Protein AF-A0A4Y3TKI7-F1 (afdb_monomer_lite)

Radius of gyration: 14.57 Å; chains: 1; bounding box: 47×30×24 Å

Secondary structure (DSSP, 8-state):
---S--HHHHHHHHHHTTTHHHHHHHHHTT-HHHHHHHHHHGGGS-HHHHHHHHHHHHHHTTT-HHHHHHHS-SS--TTTSHHHHS--TTS-HHHHHHHHHHHHT---GGGHHHHHHHHHHTTPPP---

Foldseek 3Di:
DPPDDFLLVVLVCCVVVVVLVVLLVCLLVQPLVSLVSLQRNLVNHDPVSLQSSLVSLLNNLLPRVPSLLSNADPDCDPRRHLLSRLACVPHDPVSLVSSLVSLVPDPDPVSVSRSCSSNVNSVHHPPDD

Organism: NCBI:txid104099

pLDDT: mean 80.35, std 12.92, range [37.12, 93.5]

Structure (mmCIF, N/CA/C/O backbone):
data_AF-A0A4Y3TKI7-F1
#
_entry.id   AF-A0A4Y3TKI7-F1
#
loop_
_atom_site.group_PDB
_atom_site.id
_atom_site.type_symbol
_atom_site.label_atom_id
_atom_site.label_alt_id
_atom_site.label_comp_id
_atom_site.label_asym_id
_atom_site.label_entity_id
_atom_site.label_seq_id
_atom_site.pdbx_PDB_ins_code
_atom_site.Cartn_x
_atom_site.Cartn_y
_atom_site.Cartn_z
_atom_site.occupancy
_atom_site.B_iso_or_equiv
_atom_site.auth_seq_id
_atom_site.auth_comp_id
_atom_site.auth_asym_id
_atom_site.auth_atom_id
_atom_site.pdbx_PDB_model_num
ATOM 1 N N . MET A 1 1 ? 20.759 13.533 5.730 1.00 38.00 1 MET A N 1
ATOM 2 C CA . MET A 1 1 ? 21.420 14.293 4.652 1.00 38.00 1 MET A CA 1
ATOM 3 C C . MET A 1 1 ? 21.089 13.586 3.337 1.00 38.00 1 MET A C 1
ATOM 5 O O . MET A 1 1 ? 21.876 12.789 2.852 1.00 38.00 1 MET A O 1
ATOM 9 N N . LEU A 1 2 ? 19.848 13.754 2.855 1.00 43.91 2 LEU A N 1
ATOM 10 C CA . LEU A 1 2 ? 19.459 13.440 1.475 1.00 43.91 2 LEU A CA 1
ATOM 11 C C . LEU A 1 2 ? 19.790 14.709 0.682 1.00 43.91 2 LEU A C 1
ATOM 13 O O . LEU A 1 2 ? 18.965 15.611 0.572 1.00 43.91 2 LEU A O 1
ATOM 17 N N . GLU A 1 3 ? 21.051 14.862 0.292 1.00 43.78 3 GLU A N 1
ATOM 18 C CA . GLU A 1 3 ? 21.495 16.030 -0.464 1.00 43.78 3 GLU A CA 1
ATOM 19 C C . GLU A 1 3 ? 21.313 15.788 -1.966 1.00 43.78 3 GLU A C 1
ATOM 21 O O . GLU A 1 3 ? 21.914 14.888 -2.539 1.00 43.78 3 GLU A O 1
ATOM 26 N N . ASN A 1 4 ? 20.487 16.644 -2.569 1.00 45.72 4 ASN A N 1
ATOM 27 C CA . ASN A 1 4 ? 20.583 17.202 -3.926 1.00 45.72 4 ASN A CA 1
ATOM 28 C C . ASN A 1 4 ? 20.511 16.321 -5.181 1.00 45.72 4 ASN A C 1
ATOM 30 O O . ASN A 1 4 ? 20.407 16.872 -6.274 1.00 45.72 4 ASN A O 1
ATOM 34 N N . ASP A 1 5 ? 20.488 15.005 -5.077 1.00 52.53 5 ASP A N 1
ATOM 35 C CA . ASP A 1 5 ? 20.323 14.139 -6.240 1.00 52.53 5 ASP A CA 1
ATOM 36 C C . ASP A 1 5 ? 18.844 13.748 -6.361 1.00 52.53 5 ASP A C 1
ATOM 38 O O . ASP A 1 5 ? 18.336 12.958 -5.565 1.00 52.53 5 ASP A O 1
ATOM 42 N N . GLY A 1 6 ? 18.136 14.371 -7.311 1.00 61.62 6 GLY A N 1
ATOM 43 C CA . GLY A 1 6 ? 16.687 14.242 -7.513 1.00 61.62 6 GLY A CA 1
ATOM 44 C C . GLY A 1 6 ? 16.154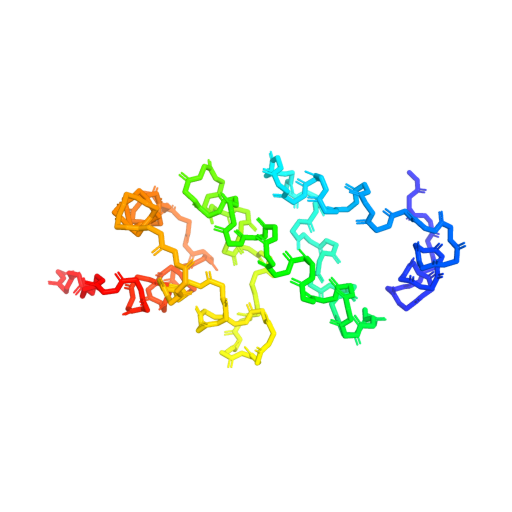 12.798 -7.528 1.00 61.62 6 GLY A C 1
ATOM 45 O O . GLY A 1 6 ? 16.920 11.829 -7.549 1.00 61.62 6 GLY A O 1
ATOM 46 N N . PRO A 1 7 ? 14.826 12.618 -7.528 1.00 65.94 7 PRO A N 1
ATOM 47 C CA . PRO A 1 7 ? 14.196 11.318 -7.295 1.00 65.94 7 PRO A CA 1
ATOM 48 C C . PRO A 1 7 ? 14.695 10.191 -8.207 1.00 65.94 7 PRO A C 1
ATOM 50 O O . PRO A 1 7 ? 14.931 9.080 -7.731 1.00 65.94 7 PRO A O 1
ATOM 53 N N . GLU A 1 8 ? 14.998 10.492 -9.471 1.00 65.56 8 GLU A N 1
ATOM 54 C CA . GLU A 1 8 ? 15.611 9.550 -10.416 1.00 65.56 8 GLU A CA 1
ATOM 55 C C . GLU A 1 8 ? 16.980 9.033 -9.947 1.00 65.56 8 GLU A C 1
ATOM 57 O O . GLU A 1 8 ? 17.264 7.832 -9.975 1.00 65.56 8 GLU A O 1
ATOM 62 N N . GLN A 1 9 ? 17.846 9.922 -9.469 1.00 72.19 9 GLN A N 1
ATOM 63 C CA . GLN A 1 9 ? 19.192 9.553 -9.048 1.00 72.19 9 GLN A CA 1
ATOM 64 C C . GLN A 1 9 ? 19.177 8.809 -7.706 1.00 72.19 9 GLN A C 1
ATOM 66 O O . GLN A 1 9 ? 19.950 7.862 -7.505 1.00 72.19 9 GLN A O 1
ATOM 71 N N . THR A 1 10 ? 18.238 9.158 -6.823 1.00 74.00 10 THR A N 1
ATOM 72 C CA . THR A 1 10 ? 17.977 8.402 -5.593 1.00 74.00 10 THR A CA 1
ATOM 73 C C . THR A 1 10 ? 17.466 6.993 -5.916 1.00 74.00 10 THR A C 1
ATOM 75 O O . THR A 1 10 ? 18.023 6.018 -5.406 1.00 74.00 10 THR A O 1
ATOM 78 N N . ALA A 1 11 ? 16.498 6.846 -6.827 1.00 72.75 11 ALA A N 1
ATOM 79 C CA . ALA A 1 11 ? 16.005 5.542 -7.279 1.00 72.75 11 ALA A CA 1
ATOM 80 C C . ALA A 1 11 ? 17.121 4.700 -7.916 1.00 72.75 11 ALA A C 1
ATOM 82 O O . ALA A 1 11 ? 17.323 3.542 -7.546 1.00 72.75 11 ALA A O 1
ATOM 83 N N . ARG A 1 12 ? 17.934 5.296 -8.799 1.00 73.00 12 ARG A N 1
ATOM 84 C CA . ARG A 1 12 ? 19.106 4.635 -9.399 1.00 73.00 12 ARG A CA 1
ATOM 85 C C . ARG A 1 12 ? 20.113 4.180 -8.349 1.00 73.00 12 ARG A C 1
ATOM 87 O O . ARG A 1 12 ? 20.656 3.081 -8.467 1.00 73.00 12 ARG A O 1
ATOM 94 N N . THR A 1 13 ? 20.362 4.990 -7.324 1.00 78.00 13 THR A N 1
ATOM 95 C CA . THR A 1 13 ? 21.278 4.644 -6.228 1.00 78.00 13 THR A CA 1
ATOM 96 C C . THR A 1 13 ? 20.725 3.503 -5.382 1.00 78.00 13 THR A C 1
ATOM 98 O O . THR A 1 13 ? 21.474 2.584 -5.046 1.00 78.00 13 THR A O 1
ATOM 101 N N . LEU A 1 14 ? 19.422 3.508 -5.088 1.00 78.38 14 LEU A N 1
ATOM 102 C CA . LEU A 1 14 ? 18.741 2.429 -4.369 1.00 78.38 14 LEU A CA 1
ATOM 103 C C . LEU A 1 14 ? 18.785 1.112 -5.148 1.00 78.38 14 LEU A C 1
ATOM 105 O O . LEU A 1 14 ? 19.085 0.071 -4.558 1.00 78.38 14 LEU A O 1
ATOM 109 N N . THR A 1 15 ? 18.570 1.168 -6.464 1.00 75.62 15 THR A N 1
ATOM 110 C CA . THR A 1 15 ? 18.680 0.011 -7.361 1.00 75.62 15 THR A CA 1
ATOM 111 C C . THR A 1 15 ? 20.106 -0.521 -7.387 1.00 75.62 15 THR A C 1
ATOM 113 O O . THR A 1 15 ? 20.322 -1.695 -7.097 1.00 75.62 15 THR A O 1
ATOM 116 N N . LYS A 1 16 ? 21.099 0.340 -7.649 1.00 78.31 16 LYS A N 1
ATOM 117 C CA . LYS A 1 16 ? 22.518 -0.056 -7.691 1.00 78.31 16 LYS A CA 1
ATOM 118 C C . LYS A 1 16 ? 23.034 -0.580 -6.351 1.00 78.31 16 LYS A C 1
ATOM 120 O O . LYS A 1 16 ? 23.859 -1.483 -6.328 1.00 78.31 16 LYS A O 1
ATOM 125 N N . SER A 1 17 ? 22.554 -0.022 -5.244 1.00 79.44 17 SER A N 1
ATOM 126 C CA . SER A 1 17 ? 22.979 -0.409 -3.893 1.00 79.44 17 SER A CA 1
ATOM 127 C C . SER A 1 17 ? 22.147 -1.550 -3.300 1.00 79.44 17 SER A C 1
ATOM 129 O O . SER A 1 17 ? 22.386 -1.922 -2.156 1.00 79.44 17 SER A O 1
ATOM 131 N N . HIS A 1 18 ? 21.154 -2.080 -4.027 1.00 73.50 18 HIS A N 1
ATOM 132 C CA . HIS A 1 18 ? 20.211 -3.096 -3.539 1.00 73.50 18 HIS A CA 1
ATOM 133 C C . HIS A 1 18 ? 19.469 -2.706 -2.238 1.00 73.50 18 HIS A C 1
ATOM 135 O O . HIS A 1 18 ? 19.018 -3.567 -1.480 1.00 73.50 18 HIS A O 1
ATOM 141 N N . LYS A 1 19 ? 19.286 -1.401 -1.994 1.00 81.75 19 LYS A N 1
ATOM 142 C CA . LYS A 1 19 ? 18.694 -0.838 -0.761 1.00 81.75 19 LYS A CA 1
ATOM 143 C C . LYS A 1 19 ? 17.174 -0.664 -0.809 1.00 81.75 19 LYS A C 1
ATOM 145 O O . LYS A 1 19 ? 16.561 -0.155 0.123 1.00 81.75 19 LYS A O 1
ATOM 150 N N . TRP A 1 20 ? 16.520 -1.148 -1.864 1.00 79.69 20 TRP A N 1
ATOM 151 C CA . TRP A 1 20 ? 15.053 -1.198 -1.928 1.00 79.69 20 TRP A CA 1
ATOM 152 C C . TRP A 1 20 ? 14.423 -2.038 -0.812 1.00 79.69 20 TRP A C 1
ATOM 154 O O . TRP A 1 20 ? 13.245 -1.872 -0.495 1.00 79.69 20 TRP A O 1
ATOM 164 N N . SER A 1 21 ? 15.189 -2.947 -0.205 1.00 79.75 21 SER A N 1
ATOM 165 C CA . SER A 1 21 ? 14.759 -3.692 0.979 1.00 79.75 21 SER A CA 1
ATOM 166 C C . SER A 1 21 ? 14.539 -2.782 2.190 1.00 79.75 21 SER A C 1
ATOM 168 O O . SER A 1 21 ? 13.537 -2.963 2.878 1.00 79.75 21 SER A O 1
ATOM 170 N N . ASP A 1 22 ? 15.389 -1.773 2.397 1.00 80.19 22 ASP A N 1
ATOM 171 C CA . ASP A 1 22 ? 15.243 -0.797 3.484 1.00 80.19 22 ASP A CA 1
ATOM 172 C C . ASP A 1 22 ? 14.008 0.083 3.273 1.00 80.19 22 ASP A C 1
ATOM 174 O O . ASP A 1 22 ? 13.197 0.247 4.181 1.00 80.19 22 ASP A O 1
ATOM 178 N N . VAL A 1 23 ? 13.795 0.560 2.040 1.00 79.94 23 VAL A N 1
ATOM 179 C CA . VAL A 1 23 ? 12.594 1.332 1.671 1.00 79.94 23 VAL A CA 1
ATOM 180 C C . VAL A 1 23 ? 11.334 0.507 1.920 1.00 79.94 23 VAL A C 1
ATOM 182 O O . VAL A 1 23 ? 10.388 0.964 2.555 1.00 79.94 23 VAL A O 1
ATOM 185 N N . ARG A 1 24 ? 11.330 -0.755 1.484 1.00 80.62 24 ARG A N 1
ATOM 186 C CA . ARG A 1 24 ? 10.213 -1.678 1.713 1.00 80.62 24 ARG A CA 1
ATOM 187 C C . ARG A 1 24 ? 9.947 -1.901 3.198 1.00 80.62 24 ARG A C 1
ATOM 189 O O . ARG A 1 24 ? 8.787 -2.027 3.585 1.00 80.62 24 ARG A O 1
ATOM 196 N N . GLN A 1 25 ? 10.997 -1.995 4.009 1.00 80.81 25 GLN A N 1
ATOM 197 C CA . GLN A 1 25 ? 10.862 -2.162 5.448 1.00 80.81 25 GLN A CA 1
ATOM 198 C C . GLN A 1 25 ? 10.292 -0.901 6.090 1.00 80.81 25 GLN A C 1
ATOM 200 O O . GLN A 1 25 ? 9.338 -1.020 6.848 1.00 80.81 25 GLN A O 1
ATOM 205 N N . ALA A 1 26 ? 10.778 0.281 5.712 1.00 81.88 26 ALA A N 1
ATOM 206 C CA . ALA A 1 26 ? 10.254 1.555 6.193 1.00 81.88 26 ALA A CA 1
ATOM 207 C C . ALA A 1 26 ? 8.754 1.716 5.875 1.00 81.88 26 ALA A C 1
ATOM 209 O O . ALA A 1 26 ? 7.975 2.109 6.741 1.00 81.88 26 ALA A O 1
ATOM 210 N N . VAL A 1 27 ? 8.327 1.306 4.675 1.00 80.25 27 VAL A N 1
ATOM 211 C CA . VAL A 1 27 ? 6.906 1.244 4.280 1.00 80.25 27 VAL A CA 1
ATOM 212 C C . VAL A 1 27 ? 6.133 0.229 5.119 1.00 80.25 27 VAL A C 1
ATOM 214 O O . VAL A 1 27 ? 5.036 0.516 5.589 1.00 80.25 27 VAL A O 1
ATOM 217 N N . ALA A 1 28 ? 6.693 -0.965 5.328 1.00 77.88 28 ALA A N 1
ATOM 218 C CA . ALA A 1 28 ? 6.050 -2.010 6.121 1.00 77.88 28 ALA A CA 1
ATOM 219 C C . ALA A 1 28 ? 5.859 -1.605 7.592 1.00 77.88 28 ALA A 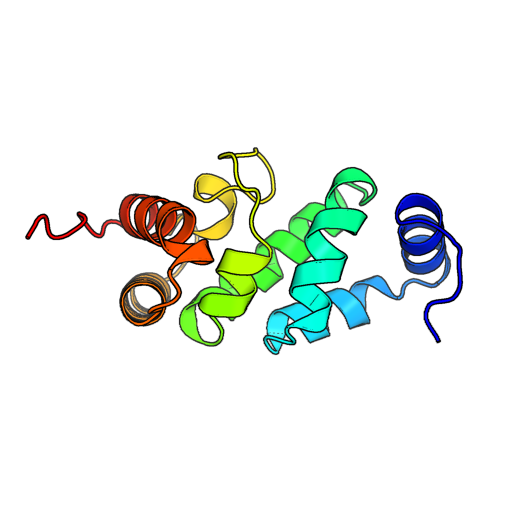C 1
ATOM 221 O O . ALA A 1 28 ? 4.898 -2.045 8.219 1.00 77.88 28 ALA A O 1
ATOM 222 N N . THR A 1 29 ? 6.757 -0.773 8.123 1.00 80.00 29 THR A N 1
ATOM 223 C CA . THR A 1 29 ? 6.704 -0.238 9.489 1.00 80.00 29 THR A CA 1
ATOM 224 C C . THR A 1 29 ? 5.960 1.095 9.598 1.00 80.00 29 THR A C 1
ATOM 226 O O . THR A 1 29 ? 5.941 1.669 10.681 1.00 80.00 29 THR A O 1
ATOM 229 N N . GLY A 1 30 ? 5.403 1.615 8.497 1.00 73.06 30 GLY A N 1
ATOM 230 C CA . GLY A 1 30 ? 4.662 2.878 8.492 1.00 73.06 30 GLY A CA 1
ATOM 231 C C . GLY A 1 30 ? 5.513 4.102 8.817 1.00 73.06 30 GLY A C 1
ATOM 232 O O . GLY A 1 30 ? 5.083 4.953 9.585 1.00 73.06 30 GLY A O 1
ATOM 233 N N . GLN A 1 31 ? 6.736 4.203 8.287 1.00 79.44 31 GLN A N 1
ATOM 234 C CA . GLN A 1 31 ? 7.495 5.445 8.433 1.00 79.44 31 GLN A CA 1
ATOM 235 C C . GLN A 1 31 ? 6.915 6.532 7.513 1.00 79.44 31 GLN A C 1
ATOM 237 O O . GLN A 1 31 ? 6.843 6.314 6.301 1.00 79.44 31 GLN A O 1
ATOM 242 N N . PRO A 1 32 ? 6.560 7.719 8.036 1.00 71.62 32 PRO A N 1
ATOM 243 C CA . PRO A 1 32 ? 5.964 8.790 7.232 1.00 71.62 32 PRO A CA 1
ATOM 244 C C . PRO A 1 32 ? 6.925 9.313 6.155 1.00 71.62 32 PRO A C 1
ATOM 246 O O . PRO A 1 32 ? 6.511 9.646 5.046 1.00 71.62 32 PRO A O 1
ATOM 249 N N . GLU A 1 33 ? 8.228 9.303 6.437 1.00 71.44 33 GLU A N 1
ATOM 250 C CA . GLU A 1 33 ? 9.279 9.665 5.481 1.00 71.44 33 GLU A CA 1
ATOM 251 C C . GLU A 1 33 ? 9.269 8.738 4.254 1.00 71.44 33 GLU A C 1
ATOM 253 O O . GLU A 1 33 ? 9.471 9.185 3.125 1.00 71.44 33 GLU A O 1
ATOM 258 N N . ALA A 1 34 ? 8.944 7.455 4.451 1.00 71.50 34 ALA A N 1
ATOM 259 C CA . ALA A 1 34 ? 8.854 6.484 3.368 1.00 71.50 34 ALA A CA 1
ATOM 260 C C . ALA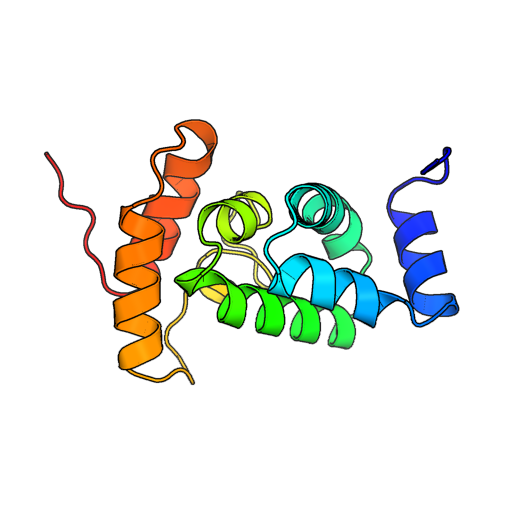 A 1 34 ? 7.672 6.762 2.432 1.00 71.50 34 ALA A C 1
ATOM 262 O O . ALA A 1 34 ? 7.772 6.481 1.240 1.00 71.50 34 ALA A O 1
ATOM 263 N N . ALA A 1 35 ? 6.575 7.331 2.944 1.00 69.25 35 ALA A N 1
ATOM 264 C CA . ALA A 1 35 ? 5.425 7.697 2.125 1.00 69.25 35 ALA A CA 1
ATOM 265 C C . ALA A 1 35 ? 5.756 8.842 1.160 1.00 69.25 35 ALA A C 1
ATOM 267 O O . ALA A 1 35 ? 5.455 8.745 -0.026 1.00 69.25 35 ALA A O 1
ATOM 268 N N . LEU A 1 36 ? 6.456 9.873 1.647 1.00 71.81 36 LEU A N 1
ATOM 269 C CA . LEU A 1 36 ? 6.921 10.991 0.822 1.00 71.81 36 LEU A CA 1
ATOM 270 C C . LEU A 1 36 ? 7.904 10.519 -0.253 1.00 71.81 36 LEU A C 1
ATOM 272 O O . LEU A 1 36 ? 7.744 10.850 -1.427 1.00 71.81 36 LEU A O 1
ATOM 276 N N . MET A 1 37 ? 8.875 9.691 0.143 1.00 72.31 37 MET A N 1
ATOM 277 C CA . MET A 1 37 ? 9.860 9.125 -0.778 1.00 72.31 37 MET A CA 1
ATOM 278 C C . MET A 1 37 ? 9.217 8.231 -1.838 1.00 72.31 37 MET A C 1
ATOM 280 O O . MET A 1 37 ? 9.641 8.251 -2.988 1.00 72.31 37 MET A O 1
ATOM 284 N N . LEU A 1 38 ? 8.199 7.446 -1.480 1.00 74.88 38 LEU A N 1
ATOM 285 C CA . LEU A 1 38 ? 7.527 6.554 -2.418 1.00 74.88 38 LEU A CA 1
ATOM 286 C C . LEU A 1 38 ? 6.926 7.318 -3.597 1.00 74.88 38 LEU A C 1
ATOM 288 O O . LEU A 1 38 ? 7.216 6.954 -4.729 1.00 74.88 38 LEU A O 1
ATOM 292 N N . THR A 1 39 ? 6.170 8.389 -3.355 1.00 69.38 39 THR A N 1
ATOM 293 C CA . THR A 1 39 ? 5.543 9.192 -4.426 1.00 69.38 39 THR A CA 1
ATOM 294 C C . THR A 1 39 ? 6.537 9.634 -5.498 1.00 69.38 39 THR A C 1
ATOM 296 O O . THR A 1 39 ? 6.230 9.621 -6.685 1.00 69.38 39 THR A O 1
ATOM 299 N N . GLU A 1 40 ? 7.746 9.979 -5.068 1.00 73.12 40 GLU A N 1
ATOM 300 C CA . GLU A 1 40 ? 8.818 10.472 -5.923 1.00 73.12 40 GLU A CA 1
ATOM 301 C C . GLU A 1 40 ? 9.611 9.331 -6.595 1.00 73.12 40 GLU A C 1
ATOM 303 O O . GLU A 1 40 ? 10.054 9.455 -7.732 1.00 73.12 40 GLU A O 1
ATOM 308 N N . LEU A 1 41 ? 9.776 8.191 -5.916 1.00 73.56 41 LEU A N 1
ATOM 309 C CA . LEU A 1 41 ? 10.583 7.055 -6.384 1.00 73.56 41 LEU A CA 1
ATOM 310 C C . LEU A 1 41 ? 9.800 6.028 -7.214 1.00 73.56 41 LEU A C 1
ATOM 312 O O . LEU A 1 41 ? 10.395 5.266 -7.974 1.00 73.56 41 LEU A O 1
ATOM 316 N N . MET A 1 42 ? 8.479 5.971 -7.054 1.00 74.19 42 MET A N 1
ATOM 317 C CA . MET A 1 42 ? 7.574 5.064 -7.764 1.00 74.19 42 MET A CA 1
ATOM 318 C C . MET A 1 42 ? 7.689 5.094 -9.295 1.00 74.19 42 MET A C 1
ATOM 320 O O . MET A 1 42 ? 7.737 4.002 -9.868 1.00 74.19 42 MET A O 1
ATOM 324 N N . PRO A 1 43 ? 7.730 6.261 -9.974 1.00 73.75 43 PRO A N 1
ATOM 325 C CA . PRO A 1 43 ? 7.855 6.295 -11.434 1.00 73.75 43 PRO A CA 1
ATOM 326 C C . PRO A 1 43 ? 9.190 5.727 -11.941 1.00 73.75 43 PRO A C 1
ATOM 328 O O . PRO A 1 43 ? 9.256 5.232 -13.062 1.00 73.75 43 PRO A O 1
ATOM 331 N N . GLU A 1 44 ? 10.221 5.735 -11.097 1.00 77.31 44 GLU A N 1
ATOM 332 C CA . GLU A 1 44 ? 11.590 5.329 -11.434 1.00 77.31 44 GLU A CA 1
ATOM 333 C C . GLU A 1 44 ? 11.919 3.893 -10.992 1.00 77.31 44 GLU A C 1
ATOM 335 O O . GLU A 1 44 ? 12.989 3.355 -11.294 1.00 77.31 44 GLU A O 1
ATOM 340 N N . ALA A 1 45 ? 11.010 3.249 -10.255 1.00 77.50 45 ALA A N 1
ATOM 341 C CA . ALA A 1 45 ? 11.170 1.876 -9.805 1.00 77.50 45 ALA A CA 1
ATOM 342 C C . ALA A 1 45 ? 10.942 0.892 -10.962 1.00 77.50 45 ALA A C 1
ATOM 344 O O . ALA A 1 45 ? 9.943 0.956 -11.680 1.00 77.50 45 ALA A O 1
ATOM 345 N N . ASP A 1 46 ? 11.831 -0.094 -11.099 1.00 80.75 46 ASP A N 1
ATOM 346 C CA . ASP A 1 46 ? 11.608 -1.190 -12.037 1.00 80.75 46 ASP A CA 1
ATOM 347 C C . ASP A 1 46 ? 10.337 -1.993 -11.660 1.00 80.75 46 ASP A C 1
ATOM 349 O O . ASP A 1 46 ? 9.921 -2.008 -10.492 1.00 80.75 46 ASP A O 1
ATOM 353 N N . PRO A 1 47 ? 9.713 -2.712 -12.611 1.00 82.44 47 PRO A N 1
ATOM 354 C CA . PRO A 1 47 ? 8.455 -3.413 -12.362 1.00 82.44 47 PRO A CA 1
ATOM 355 C C . PRO A 1 47 ? 8.495 -4.413 -11.195 1.00 82.44 47 PRO A C 1
ATOM 357 O O . PRO A 1 47 ? 7.499 -4.566 -10.484 1.00 82.44 47 PRO A O 1
ATOM 360 N N . ALA A 1 48 ? 9.621 -5.098 -10.962 1.00 83.06 48 ALA A N 1
ATOM 361 C CA . ALA A 1 48 ? 9.733 -6.080 -9.882 1.00 83.06 48 ALA A CA 1
ATOM 362 C C . ALA A 1 48 ? 9.798 -5.394 -8.507 1.00 83.06 48 ALA A C 1
ATOM 364 O O . ALA A 1 48 ? 9.154 -5.837 -7.544 1.00 83.06 48 ALA A O 1
ATOM 365 N N . THR A 1 49 ? 10.517 -4.275 -8.432 1.00 83.62 49 THR A N 1
ATOM 366 C CA . THR A 1 49 ? 10.564 -3.405 -7.257 1.00 83.62 49 THR A CA 1
ATOM 367 C C . THR A 1 49 ? 9.194 -2.796 -6.972 1.00 83.62 49 THR A C 1
ATOM 369 O O . THR A 1 49 ? 8.704 -2.903 -5.844 1.00 83.62 49 THR A O 1
ATOM 372 N N . ALA A 1 50 ? 8.512 -2.261 -7.987 1.00 85.19 50 ALA A N 1
ATOM 373 C CA . ALA A 1 50 ? 7.183 -1.676 -7.832 1.00 85.19 50 ALA A CA 1
ATOM 374 C C . ALA A 1 50 ? 6.158 -2.691 -7.291 1.00 85.19 50 ALA A C 1
ATOM 376 O O . ALA A 1 50 ? 5.416 -2.408 -6.348 1.00 85.19 50 ALA A O 1
ATOM 377 N N . LEU A 1 51 ? 6.168 -3.925 -7.809 1.00 86.56 51 LEU A N 1
ATOM 378 C CA . LEU A 1 51 ? 5.318 -5.013 -7.310 1.00 86.56 51 LEU A CA 1
ATOM 379 C C . LEU A 1 51 ? 5.636 -5.401 -5.857 1.00 86.56 51 LEU A C 1
ATOM 381 O O . LEU A 1 51 ? 4.722 -5.706 -5.077 1.00 86.56 51 LEU A O 1
ATOM 385 N N . SER A 1 52 ? 6.917 -5.385 -5.484 1.00 86.38 52 SER A N 1
ATOM 386 C CA . SER A 1 52 ? 7.367 -5.667 -4.118 1.00 86.38 52 SER A CA 1
ATOM 387 C C . SER A 1 52 ? 6.928 -4.580 -3.136 1.00 86.38 52 SER A C 1
ATOM 389 O O . SER A 1 52 ? 6.433 -4.906 -2.052 1.00 86.38 52 SER A O 1
ATOM 391 N N . LEU A 1 53 ? 7.042 -3.307 -3.526 1.00 86.44 53 LEU A N 1
ATOM 392 C CA . LEU A 1 53 ? 6.587 -2.155 -2.743 1.00 86.44 53 LEU A CA 1
ATOM 393 C C . LEU A 1 53 ? 5.069 -2.159 -2.588 1.00 86.44 53 LEU A C 1
ATOM 395 O O . LEU A 1 53 ? 4.577 -2.100 -1.463 1.00 86.44 53 LEU A O 1
ATOM 399 N N . ARG A 1 54 ? 4.324 -2.377 -3.679 1.00 89.06 54 ARG A N 1
ATOM 400 C CA . ARG A 1 54 ? 2.866 -2.548 -3.630 1.00 89.06 54 ARG A CA 1
ATOM 401 C C . ARG A 1 54 ? 2.481 -3.630 -2.627 1.00 89.06 54 ARG A C 1
ATOM 403 O O . ARG A 1 54 ? 1.603 -3.435 -1.796 1.00 89.06 54 ARG A O 1
ATOM 410 N N . SER A 1 55 ? 3.151 -4.779 -2.667 1.00 89.12 55 SER A N 1
ATOM 411 C CA . SER A 1 55 ? 2.872 -5.877 -1.736 1.00 89.12 55 SER A CA 1
ATOM 412 C C . SER A 1 55 ? 3.169 -5.510 -0.278 1.00 89.12 55 SER A C 1
ATOM 414 O O . SER A 1 55 ? 2.467 -5.980 0.617 1.00 89.12 55 SER A O 1
ATOM 416 N N . ALA A 1 56 ? 4.181 -4.677 -0.023 1.00 88.81 56 ALA A N 1
ATOM 417 C CA . ALA A 1 56 ? 4.471 -4.153 1.309 1.00 88.81 56 ALA A CA 1
ATOM 418 C C . ALA A 1 56 ? 3.393 -3.169 1.782 1.00 88.81 56 ALA A C 1
ATOM 420 O O . ALA A 1 56 ? 2.868 -3.360 2.876 1.00 88.81 56 ALA A O 1
ATOM 421 N N . MET A 1 57 ? 2.977 -2.221 0.936 1.00 90.12 57 MET A N 1
ATOM 422 C CA . MET A 1 57 ? 1.880 -1.288 1.230 1.00 90.12 57 MET A CA 1
ATOM 423 C C . MET A 1 57 ? 0.587 -2.030 1.574 1.00 90.12 57 MET A C 1
ATOM 425 O O . MET A 1 57 ? -0.044 -1.758 2.590 1.00 90.12 57 MET A O 1
ATOM 429 N N . ARG A 1 58 ? 0.230 -3.052 0.784 1.00 92.19 58 ARG A N 1
ATOM 430 C CA . ARG A 1 58 ? -0.945 -3.893 1.055 1.00 92.19 58 ARG A CA 1
ATOM 431 C C . ARG A 1 58 ? -0.878 -4.555 2.434 1.00 92.19 58 ARG A C 1
ATOM 433 O O . ARG A 1 58 ? -1.893 -4.662 3.113 1.00 92.19 58 ARG A O 1
ATOM 440 N N . ARG A 1 59 ? 0.300 -5.019 2.860 1.00 91.31 59 ARG A N 1
ATOM 441 C CA . ARG A 1 59 ? 0.483 -5.630 4.187 1.00 91.31 59 ARG A CA 1
ATOM 442 C C . ARG A 1 59 ? 0.457 -4.605 5.319 1.00 91.31 59 ARG A C 1
ATOM 444 O O . ARG A 1 59 ? -0.036 -4.950 6.385 1.00 91.31 59 ARG A O 1
ATOM 451 N N . ALA A 1 60 ? 0.953 -3.394 5.078 1.00 91.00 60 ALA A N 1
ATOM 452 C CA . ALA A 1 60 ? 0.975 -2.306 6.051 1.00 91.00 60 ALA A CA 1
ATOM 453 C C . ALA A 1 60 ? -0.397 -1.640 6.240 1.00 91.00 60 ALA A C 1
ATOM 455 O O . ALA A 1 60 ? -0.663 -1.107 7.306 1.00 91.00 60 ALA A O 1
ATOM 456 N N . LEU A 1 61 ? -1.295 -1.713 5.251 1.00 92.50 61 LEU A N 1
ATOM 457 C CA . LEU A 1 61 ? -2.597 -1.031 5.275 1.00 92.50 61 LEU A CA 1
ATOM 458 C C . LEU A 1 61 ? -3.419 -1.233 6.571 1.00 92.50 61 LEU A C 1
ATOM 460 O O . LEU A 1 61 ? -3.980 -0.258 7.061 1.00 92.50 61 LEU A O 1
ATOM 464 N N . PRO A 1 62 ? -3.514 -2.439 7.170 1.00 92.81 62 PRO A N 1
ATOM 465 C CA . PRO A 1 62 ? -4.269 -2.629 8.410 1.00 92.81 62 PRO A CA 1
ATOM 466 C C . PRO A 1 62 ? -3.602 -2.053 9.667 1.00 92.81 62 PRO A C 1
ATOM 468 O O . PRO A 1 62 ? -4.281 -1.922 10.681 1.00 92.81 62 PRO A O 1
ATOM 471 N N . THR A 1 63 ? -2.293 -1.792 9.641 1.00 92.25 63 THR A N 1
ATOM 472 C CA . THR A 1 63 ? -1.513 -1.340 10.810 1.00 92.25 63 THR A CA 1
ATOM 473 C C . THR A 1 63 ? -1.085 0.122 10.705 1.00 92.25 63 THR A C 1
ATOM 475 O O . THR A 1 63 ? -1.009 0.797 11.724 1.00 92.25 63 THR A O 1
ATOM 478 N N . HIS A 1 64 ? -0.851 0.606 9.486 1.00 91.56 64 HIS A N 1
ATOM 479 C CA . HIS A 1 64 ? -0.364 1.946 9.146 1.00 91.56 64 HIS A CA 1
ATOM 480 C C . HIS A 1 64 ? -1.192 2.528 7.985 1.00 91.56 64 HIS A C 1
ATOM 482 O O . HIS A 1 64 ? -0.691 2.691 6.868 1.00 91.56 64 HIS A O 1
ATOM 488 N N . PRO A 1 65 ? -2.508 2.739 8.181 1.00 91.62 65 PRO A N 1
ATOM 489 C CA . PRO A 1 65 ? -3.401 3.132 7.096 1.00 91.62 65 PRO A CA 1
ATOM 490 C C . PRO A 1 65 ? -3.092 4.539 6.570 1.00 91.62 65 PRO A C 1
ATOM 492 O O . PRO A 1 65 ? -3.142 4.744 5.362 1.00 91.62 65 PRO A O 1
ATOM 495 N N . ALA A 1 66 ? -2.736 5.489 7.439 1.00 89.94 66 ALA A N 1
ATOM 496 C CA . ALA A 1 66 ? -2.457 6.871 7.057 1.00 89.94 66 ALA A CA 1
ATOM 497 C C . ALA A 1 66 ? -1.247 6.971 6.119 1.00 89.94 66 ALA A C 1
ATOM 499 O O . ALA A 1 66 ? -1.330 7.576 5.053 1.00 89.94 66 ALA A O 1
ATOM 500 N N . GLU A 1 67 ? -0.150 6.297 6.455 1.00 88.62 67 GLU A N 1
ATOM 501 C CA . GLU A 1 67 ? 1.086 6.321 5.676 1.00 88.62 67 GLU A CA 1
ATOM 502 C C . GLU A 1 67 ? 0.916 5.615 4.333 1.00 88.62 67 GLU A C 1
ATOM 504 O O . GLU A 1 67 ? 1.415 6.085 3.310 1.00 88.62 67 GLU A O 1
ATOM 509 N N . VAL A 1 68 ? 0.162 4.510 4.307 1.00 90.50 68 VAL A N 1
ATOM 510 C CA . VAL A 1 68 ? -0.163 3.823 3.053 1.00 90.50 68 VAL A CA 1
ATOM 511 C C . VAL A 1 68 ? -1.033 4.703 2.162 1.00 90.50 68 VAL A C 1
ATOM 513 O O . VAL A 1 68 ? -0.748 4.805 0.972 1.00 90.50 68 VAL A O 1
ATOM 516 N N . LEU A 1 69 ? -2.055 5.361 2.714 1.00 89.81 69 LEU A N 1
ATOM 517 C CA . LEU A 1 69 ? -2.887 6.298 1.960 1.00 89.81 69 LEU A CA 1
ATOM 518 C C . LEU A 1 69 ? -2.067 7.498 1.471 1.00 89.81 69 LEU A C 1
ATOM 520 O O . LEU A 1 69 ? -2.220 7.895 0.323 1.00 89.81 69 LEU A O 1
ATOM 524 N N . ALA A 1 70 ? -1.171 8.057 2.283 1.00 87.38 70 ALA A N 1
ATOM 525 C CA . ALA A 1 70 ? -0.310 9.168 1.877 1.00 87.38 70 ALA A CA 1
ATOM 526 C C . ALA A 1 70 ? 0.618 8.792 0.709 1.00 87.38 70 ALA A C 1
ATOM 528 O O . ALA A 1 70 ? 0.806 9.595 -0.203 1.00 87.38 70 ALA A O 1
ATOM 529 N N . ALA A 1 71 ? 1.132 7.560 0.717 1.00 85.31 71 ALA A N 1
ATOM 530 C CA . ALA A 1 71 ? 2.018 7.011 -0.305 1.00 85.31 71 ALA A CA 1
ATOM 531 C C . ALA A 1 71 ? 1.305 6.547 -1.589 1.00 85.31 71 ALA A C 1
ATOM 533 O O . ALA A 1 71 ? 1.964 6.194 -2.564 1.00 85.31 71 ALA A O 1
ATOM 534 N N . MET A 1 72 ? -0.028 6.462 -1.584 1.00 87.69 72 MET A N 1
ATOM 535 C CA . MET A 1 72 ? -0.801 6.071 -2.760 1.00 87.69 72 MET A CA 1
ATOM 536 C C . MET A 1 72 ? -0.875 7.202 -3.787 1.00 87.69 72 MET A C 1
ATOM 538 O O . MET A 1 72 ? -0.974 8.393 -3.449 1.00 87.69 72 MET A O 1
ATOM 542 N N . ASP A 1 73 ? -0.951 6.798 -5.055 1.00 82.44 73 ASP A N 1
ATOM 543 C CA . ASP A 1 73 ? -1.240 7.714 -6.151 1.00 82.44 73 ASP A CA 1
ATOM 544 C C . ASP A 1 73 ? -2.547 8.472 -5.871 1.00 82.44 73 ASP A C 1
ATOM 546 O O . ASP A 1 73 ? -3.537 7.912 -5.394 1.00 82.44 73 ASP A O 1
ATOM 550 N N . GLN A 1 74 ? -2.555 9.774 -6.172 1.00 71.50 74 GLN A N 1
ATOM 551 C CA . GLN A 1 74 ? -3.773 10.592 -6.084 1.00 71.50 74 GLN A CA 1
ATOM 552 C C . GLN A 1 74 ? -4.824 10.174 -7.119 1.00 71.50 74 GLN A C 1
ATOM 554 O O . GLN A 1 74 ? -6.014 10.404 -6.930 1.00 71.50 74 GLN A O 1
ATOM 559 N N . THR A 1 75 ? -4.379 9.578 -8.224 1.00 69.94 75 THR A N 1
ATOM 560 C CA . THR A 1 75 ? -5.236 9.000 -9.263 1.00 69.94 75 THR A CA 1
ATOM 561 C C . THR A 1 75 ? -5.208 7.476 -9.134 1.00 69.94 75 THR A C 1
ATOM 563 O O . THR A 1 75 ? -4.255 6.932 -8.587 1.00 69.94 75 THR A O 1
ATOM 566 N N . ASP A 1 76 ? -6.243 6.756 -9.591 1.00 69.75 76 ASP A N 1
ATOM 567 C CA . ASP A 1 76 ? -6.315 5.278 -9.511 1.00 69.75 76 ASP A CA 1
ATOM 568 C C . ASP A 1 76 ? -5.320 4.617 -10.496 1.00 69.75 76 ASP A C 1
ATOM 570 O O . ASP A 1 76 ? -5.706 3.957 -11.463 1.00 69.75 76 ASP A O 1
ATOM 574 N N . GLY A 1 77 ? -4.024 4.860 -10.277 1.00 73.50 77 GLY A N 1
ATOM 575 C CA . GLY A 1 77 ? -2.906 4.380 -11.072 1.00 73.50 77 GLY A CA 1
ATOM 576 C C . GLY A 1 77 ? -2.739 2.859 -10.983 1.00 73.50 77 GLY A C 1
ATOM 577 O O . GLY A 1 77 ? -3.126 2.228 -9.994 1.00 73.50 77 GLY A O 1
ATOM 578 N N . PRO A 1 78 ? -2.146 2.226 -12.010 1.00 76.31 78 PRO A N 1
ATOM 579 C CA . PRO A 1 78 ? -2.139 0.769 -12.148 1.00 76.31 78 PRO A CA 1
ATOM 580 C C . PRO A 1 78 ? -1.306 0.039 -11.082 1.00 76.31 78 PRO A C 1
ATOM 582 O O . PRO A 1 78 ? -1.564 -1.135 -10.797 1.00 76.31 78 PRO A O 1
ATOM 585 N N . LEU A 1 79 ? -0.304 0.706 -10.500 1.00 79.94 79 LEU A N 1
ATOM 586 C CA . LEU A 1 79 ? 0.644 0.095 -9.565 1.00 79.94 79 LEU A CA 1
ATOM 587 C C . LEU A 1 79 ? 0.378 0.485 -8.110 1.00 79.94 79 LEU A C 1
ATOM 589 O O . LEU A 1 79 ? 0.450 -0.391 -7.244 1.00 79.94 79 LEU A O 1
ATOM 593 N N . PHE A 1 80 ? 0.012 1.742 -7.850 1.00 85.56 80 PHE A N 1
ATOM 594 C CA . PHE A 1 80 ? -0.107 2.274 -6.490 1.00 85.56 80 PHE A CA 1
ATOM 595 C C . PHE A 1 80 ? -1.404 3.040 -6.219 1.00 85.56 80 PHE A C 1
ATOM 597 O O . PHE A 1 80 ? -1.575 3.604 -5.140 1.00 85.56 80 PHE A O 1
ATOM 604 N N . GLY A 1 81 ? -2.356 3.000 -7.152 1.00 87.00 81 GLY A N 1
ATOM 605 C CA . GLY A 1 81 ? -3.708 3.494 -6.927 1.00 87.00 81 GLY A CA 1
ATOM 606 C C . GLY A 1 81 ? -4.499 2.636 -5.937 1.00 87.00 81 GLY A C 1
ATOM 607 O O . GLY A 1 81 ? -4.124 1.509 -5.580 1.00 87.00 81 GLY A O 1
ATOM 608 N N . ALA A 1 82 ? -5.662 3.148 -5.535 1.00 88.81 82 ALA A N 1
ATOM 609 C CA . ALA A 1 82 ? -6.557 2.481 -4.592 1.00 88.81 82 ALA A CA 1
ATOM 610 C C . ALA A 1 82 ? -6.947 1.069 -5.043 1.00 88.81 82 ALA A C 1
ATOM 612 O O . ALA A 1 82 ? -7.037 0.158 -4.220 1.00 88.81 82 ALA A O 1
ATOM 613 N N . ARG A 1 83 ? -7.122 0.825 -6.347 1.00 88.00 83 ARG A N 1
ATOM 614 C CA . ARG A 1 83 ? -7.392 -0.526 -6.857 1.00 88.00 83 ARG A CA 1
ATOM 615 C C . ARG A 1 83 ? -6.232 -1.489 -6.613 1.00 88.00 83 ARG A C 1
ATOM 617 O O . ARG A 1 83 ? -6.466 -2.660 -6.325 1.00 88.00 83 ARG A O 1
ATOM 624 N N . ALA A 1 84 ? -4.997 -1.026 -6.746 1.00 88.94 84 ALA A N 1
ATOM 625 C CA . ALA A 1 84 ? -3.814 -1.869 -6.635 1.00 88.94 84 ALA A CA 1
ATOM 626 C C . ALA A 1 84 ? -3.458 -2.173 -5.168 1.00 88.94 84 ALA A C 1
ATOM 628 O O . ALA A 1 84 ? -3.045 -3.293 -4.851 1.00 88.94 84 ALA A O 1
ATOM 629 N N . VAL A 1 85 ? -3.659 -1.197 -4.276 1.00 90.50 85 VAL A N 1
ATOM 630 C CA . VAL A 1 85 ? -3.287 -1.278 -2.854 1.00 90.50 85 VAL A CA 1
ATOM 631 C C . VAL A 1 85 ? -4.448 -1.748 -1.969 1.00 90.50 85 VAL A C 1
ATOM 633 O O . VAL A 1 85 ? -4.262 -2.582 -1.087 1.00 90.50 85 VAL A O 1
ATOM 636 N N . CYS A 1 86 ? -5.674 -1.305 -2.228 1.00 91.75 86 CYS A N 1
ATOM 637 C CA . CYS A 1 86 ? -6.827 -1.594 -1.369 1.00 91.75 86 CYS A CA 1
ATOM 638 C C . CYS A 1 86 ? -7.700 -2.752 -1.873 1.00 91.75 86 CYS A C 1
ATOM 640 O O . CYS A 1 86 ? -8.768 -3.015 -1.325 1.00 91.75 86 CYS A O 1
ATOM 642 N N . SER A 1 87 ? -7.266 -3.480 -2.908 1.00 89.94 87 SER A N 1
ATOM 643 C CA . SER A 1 87 ? -8.006 -4.653 -3.378 1.00 89.94 87 SER A CA 1
ATOM 644 C C . SER A 1 87 ? -7.854 -5.845 -2.420 1.00 89.94 87 SER A C 1
ATOM 646 O O . SER A 1 87 ? -6.723 -6.255 -2.117 1.00 89.94 87 SER A O 1
ATOM 648 N N . PRO A 1 88 ? -8.969 -6.478 -2.001 1.00 88.62 88 PRO A N 1
ATOM 649 C CA . PRO A 1 88 ? -8.943 -7.698 -1.198 1.00 88.62 88 PRO A CA 1
ATOM 650 C C . PRO A 1 88 ? -8.547 -8.943 -2.004 1.00 88.62 88 PRO A C 1
ATOM 652 O O . PRO A 1 88 ? -8.386 -10.018 -1.430 1.00 88.62 88 PRO A O 1
ATOM 655 N N . HIS A 1 89 ? -8.364 -8.834 -3.323 1.00 87.38 89 HIS A N 1
ATOM 656 C CA . HIS A 1 89 ? -8.030 -9.975 -4.169 1.00 87.38 89 HIS A CA 1
ATOM 657 C C . HIS A 1 89 ? -6.695 -10.623 -3.755 1.00 87.38 89 HIS A C 1
ATOM 659 O O . HIS A 1 89 ? -5.644 -9.977 -3.770 1.00 87.38 89 HIS A O 1
ATOM 665 N N . GLY A 1 90 ? -6.729 -11.909 -3.398 1.00 85.50 90 GLY A N 1
ATOM 666 C CA . GLY A 1 90 ? -5.560 -12.650 -2.909 1.00 85.50 90 GLY A CA 1
ATOM 667 C C . GLY A 1 90 ? -5.198 -12.392 -1.440 1.00 85.50 90 GLY A C 1
ATOM 668 O O . GLY A 1 90 ? -4.140 -12.833 -1.004 1.00 85.50 90 GLY A O 1
ATOM 669 N N . MET A 1 91 ? -6.048 -11.692 -0.680 1.00 89.31 91 MET A N 1
ATOM 670 C CA . MET A 1 91 ? -5.894 -11.483 0.764 1.00 89.31 91 MET A CA 1
ATOM 671 C C . MET A 1 91 ? -6.944 -12.261 1.564 1.00 89.31 91 MET A C 1
ATOM 673 O O . MET A 1 91 ? -7.980 -12.675 1.045 1.00 89.31 91 MET A O 1
ATOM 677 N N . SER A 1 92 ? -6.677 -12.463 2.856 1.00 91.69 92 SER A N 1
ATOM 678 C CA . SER A 1 92 ? -7.617 -13.124 3.765 1.00 91.69 92 SER A CA 1
ATOM 679 C C . SER A 1 92 ? -8.789 -12.208 4.141 1.00 91.69 92 SER A C 1
ATOM 681 O O . SER A 1 92 ? -8.675 -10.980 4.145 1.00 91.69 92 SER A O 1
ATOM 683 N N . ARG A 1 93 ? -9.923 -12.799 4.542 1.00 89.94 93 ARG A N 1
ATOM 684 C CA . ARG A 1 93 ? -11.077 -12.027 5.046 1.00 89.94 93 ARG A CA 1
ATOM 685 C C . ARG A 1 93 ? -10.734 -11.207 6.295 1.00 89.94 93 ARG A C 1
ATOM 687 O O . ARG A 1 93 ? -11.235 -10.095 6.449 1.00 89.94 93 ARG A O 1
ATOM 694 N N . ASN A 1 94 ? -9.851 -11.719 7.157 1.00 92.38 94 ASN A N 1
ATOM 695 C CA . ASN A 1 94 ? -9.352 -10.984 8.322 1.00 92.38 94 ASN A CA 1
ATOM 696 C C . ASN A 1 94 ? -8.566 -9.740 7.908 1.00 92.38 94 ASN A C 1
ATOM 698 O O . ASN A 1 94 ? -8.801 -8.671 8.466 1.00 92.38 94 ASN A O 1
ATOM 702 N N . TRP A 1 95 ? -7.685 -9.859 6.908 1.00 93.31 95 TRP A N 1
ATOM 703 C CA . TRP A 1 95 ? -6.972 -8.706 6.361 1.00 93.31 95 TRP A CA 1
ATOM 704 C C . TRP A 1 95 ? -7.956 -7.652 5.851 1.00 93.31 95 TRP A C 1
ATOM 706 O O . TRP A 1 95 ? -7.851 -6.498 6.247 1.00 93.31 95 TRP A O 1
ATOM 716 N N . GLN A 1 96 ? -8.963 -8.051 5.066 1.00 92.62 96 GLN A N 1
ATOM 717 C CA . GLN A 1 96 ? -9.957 -7.123 4.517 1.00 92.62 96 GLN A CA 1
ATOM 718 C C . GLN A 1 96 ? -10.737 -6.401 5.623 1.00 92.62 96 GLN A C 1
ATOM 720 O O . GLN A 1 96 ? -10.897 -5.183 5.577 1.00 92.62 96 GLN A O 1
ATOM 725 N N . SER A 1 97 ? -11.206 -7.135 6.636 1.00 91.88 97 SER A N 1
ATOM 726 C CA . SER A 1 97 ? -11.935 -6.546 7.763 1.00 91.88 97 SER A CA 1
ATOM 727 C C . SER A 1 97 ? -11.064 -5.575 8.567 1.00 91.88 97 SER A C 1
ATOM 729 O O . SER A 1 97 ? -11.550 -4.520 8.972 1.00 91.88 97 SER A O 1
ATOM 731 N N . ASN A 1 98 ? -9.799 -5.920 8.813 1.00 93.50 98 ASN A N 1
ATOM 732 C CA . ASN A 1 98 ? -8.880 -5.071 9.571 1.00 93.50 98 ASN A CA 1
ATOM 733 C C . ASN A 1 98 ? -8.478 -3.832 8.769 1.00 93.50 98 ASN A C 1
ATOM 735 O O . ASN A 1 98 ? -8.569 -2.731 9.297 1.00 93.50 98 ASN A O 1
ATOM 739 N N . ALA A 1 99 ? -8.139 -3.994 7.487 1.00 93.31 99 ALA A N 1
ATOM 740 C CA . ALA A 1 99 ? -7.862 -2.889 6.574 1.00 93.31 99 ALA A CA 1
ATOM 741 C C . ALA A 1 99 ? -9.043 -1.915 6.511 1.00 93.31 99 ALA A C 1
ATOM 743 O O . ALA A 1 99 ? -8.854 -0.714 6.645 1.00 93.31 99 ALA A O 1
ATOM 744 N N . ARG A 1 100 ? -10.279 -2.420 6.394 1.00 93.00 100 ARG A N 1
ATOM 745 C CA . ARG A 1 100 ? -11.475 -1.567 6.358 1.00 93.00 100 ARG A CA 1
ATOM 746 C C . ARG A 1 100 ? -11.638 -0.743 7.636 1.00 93.00 100 ARG A C 1
ATOM 748 O O . ARG A 1 100 ? -11.952 0.436 7.550 1.00 93.00 100 ARG A O 1
ATOM 755 N N . LYS A 1 101 ? -11.438 -1.354 8.809 1.00 92.31 101 LYS A N 1
ATOM 756 C CA . LYS A 1 101 ? -11.513 -0.650 10.100 1.00 92.31 101 LYS A CA 1
ATOM 757 C C . LYS A 1 101 ? -10.403 0.393 10.240 1.00 92.31 101 LYS A C 1
ATOM 759 O O . LYS A 1 101 ? -10.690 1.503 10.660 1.00 92.31 101 LYS A O 1
ATOM 764 N N . ALA A 1 102 ? -9.177 0.033 9.865 1.00 92.44 102 ALA A N 1
ATOM 765 C CA . ALA A 1 102 ? -8.013 0.907 9.945 1.00 92.44 102 ALA A CA 1
ATOM 766 C C . ALA A 1 102 ? -8.165 2.130 9.028 1.00 92.44 102 ALA A C 1
ATOM 768 O O . ALA A 1 102 ? -8.008 3.260 9.476 1.00 92.44 102 ALA A O 1
ATOM 769 N N . VAL A 1 103 ? -8.564 1.919 7.772 1.00 92.12 103 VAL A N 1
ATOM 770 C CA . VAL A 1 103 ? -8.800 3.008 6.814 1.00 92.12 103 VAL A CA 1
ATOM 771 C C . VAL A 1 103 ? -9.940 3.913 7.281 1.00 92.12 103 VAL A C 1
ATOM 773 O O . VAL A 1 103 ? -9.772 5.122 7.285 1.00 92.12 103 VAL A O 1
ATOM 776 N N . ALA A 1 104 ? -11.054 3.356 7.767 1.00 91.06 104 ALA A N 1
ATOM 777 C CA . ALA A 1 104 ? -12.168 4.154 8.294 1.00 91.06 104 ALA A CA 1
ATOM 778 C C . ALA A 1 104 ? -11.832 4.938 9.582 1.00 91.06 104 ALA A C 1
ATOM 780 O O . ALA A 1 104 ? -12.611 5.795 9.990 1.00 91.06 104 ALA A O 1
ATOM 781 N N . SER A 1 105 ? -10.716 4.618 10.247 1.00 90.94 105 SER A N 1
ATOM 782 C CA . SER A 1 105 ? -10.220 5.353 11.419 1.00 90.94 105 SER A CA 1
ATOM 783 C C . SER A 1 105 ? -9.220 6.461 11.079 1.00 90.94 105 SER A C 1
ATOM 785 O O . SER A 1 105 ? -8.763 7.164 11.979 1.00 90.94 105 SER A O 1
ATOM 787 N N . VAL A 1 106 ? -8.863 6.626 9.801 1.00 89.12 106 VAL A N 1
ATOM 788 C CA . VAL A 1 106 ? -8.031 7.746 9.355 1.00 89.12 106 VAL A CA 1
ATOM 789 C C . VAL A 1 106 ? -8.901 8.997 9.332 1.00 89.12 106 VAL A C 1
ATOM 791 O O . VAL A 1 106 ? -9.922 9.047 8.661 1.00 89.12 106 VAL A O 1
ATOM 794 N N . HIS A 1 107 ? -8.508 10.018 10.087 1.00 85.38 107 HIS A N 1
ATOM 795 C CA . HIS A 1 107 ? -9.235 11.287 10.178 1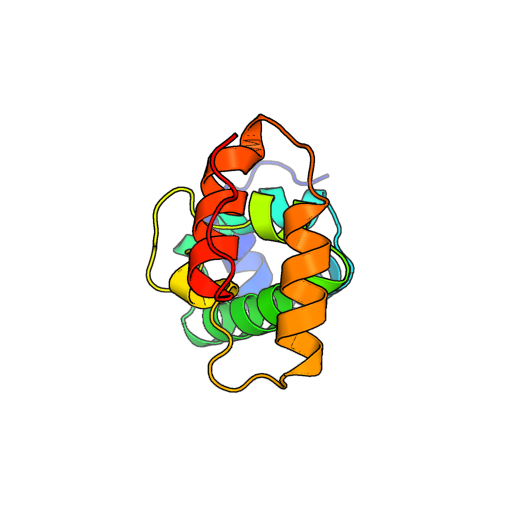.00 85.38 107 HIS A CA 1
ATOM 796 C C . HIS A 1 107 ? -8.363 12.445 9.687 1.00 85.38 107 HIS A C 1
ATOM 798 O O . HIS A 1 107 ? -8.223 13.473 10.346 1.00 85.38 107 HIS A O 1
ATOM 804 N N . GLU A 1 108 ? -7.757 12.263 8.514 1.00 85.88 108 GLU A N 1
ATOM 805 C CA . GLU A 1 108 ? -6.857 13.238 7.902 1.00 85.88 108 GLU A CA 1
ATOM 806 C C . GLU A 1 108 ? -7.483 13.845 6.650 1.00 85.88 108 GLU A C 1
ATOM 808 O O . GLU A 1 108 ? -7.681 13.179 5.633 1.00 85.88 108 GLU A O 1
ATOM 813 N N . ILE A 1 109 ? -7.779 15.146 6.710 1.00 85.38 109 ILE A N 1
ATOM 814 C C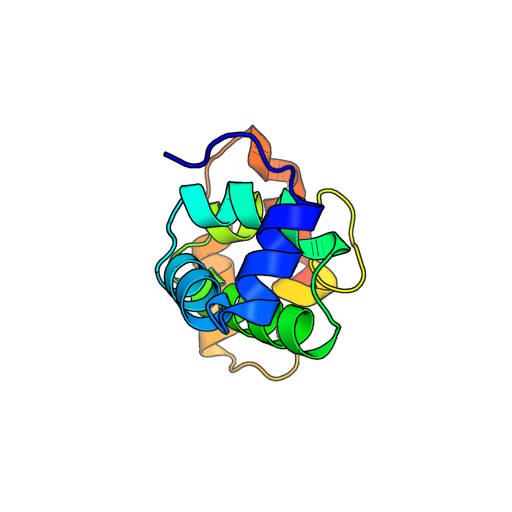A . ILE A 1 109 ? -8.544 15.841 5.664 1.00 85.38 109 ILE A CA 1
ATOM 815 C C . ILE A 1 109 ? -7.884 15.769 4.281 1.00 85.38 109 ILE A C 1
ATOM 817 O O . ILE A 1 109 ? -8.570 15.692 3.267 1.00 85.38 109 ILE A O 1
ATOM 821 N N . HIS A 1 110 ? -6.553 15.737 4.229 1.00 86.31 110 HIS A N 1
ATO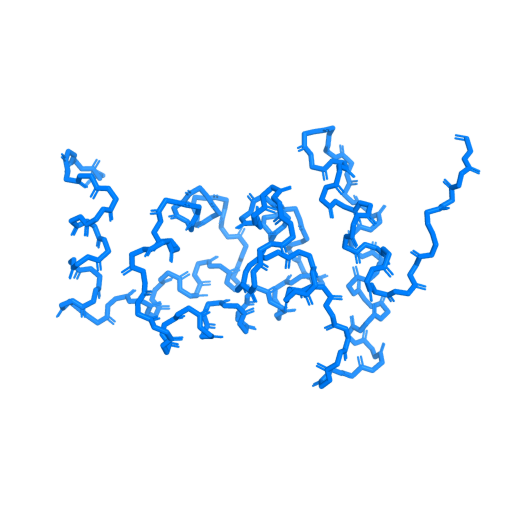M 822 C CA . HIS A 1 110 ? -5.795 15.656 2.982 1.00 86.31 110 HIS A CA 1
ATOM 823 C C . HIS A 1 110 ? -5.742 14.230 2.395 1.00 86.31 110 HIS A C 1
ATOM 825 O O . HIS A 1 110 ? -5.312 14.052 1.255 1.00 86.31 110 HIS A O 1
ATOM 831 N N . LEU A 1 111 ? -6.201 13.216 3.138 1.00 87.94 111 LEU A N 1
ATOM 832 C CA . LEU A 1 111 ? -6.281 11.819 2.695 1.00 87.94 111 LEU A CA 1
ATOM 833 C C . LEU A 1 111 ? -7.711 11.376 2.370 1.00 87.94 111 LEU A C 1
ATOM 835 O O . LEU A 1 111 ? -7.887 10.283 1.836 1.00 87.94 111 LEU A O 1
ATOM 839 N N . ILE A 1 112 ? -8.718 12.219 2.614 1.00 88.56 112 ILE A N 1
ATOM 840 C CA . ILE A 1 112 ? -10.139 11.846 2.556 1.00 88.56 112 ILE A CA 1
ATOM 841 C C . ILE A 1 112 ? -10.569 11.227 1.216 1.00 88.56 112 ILE A C 1
ATOM 843 O O . ILE A 1 112 ? -11.342 10.271 1.185 1.00 88.56 112 ILE A O 1
ATOM 847 N N . THR A 1 113 ? -10.044 11.721 0.090 1.00 88.19 113 THR A N 1
ATOM 848 C CA . THR A 1 113 ? -10.334 11.149 -1.235 1.00 88.19 113 THR A CA 1
ATOM 849 C C . THR A 1 113 ? -9.772 9.734 -1.350 1.00 88.19 113 THR A C 1
ATOM 851 O O . THR A 1 113 ? -10.486 8.807 -1.728 1.00 88.19 113 THR A O 1
ATOM 854 N N . ARG A 1 114 ? -8.512 9.546 -0.943 1.00 89.56 114 ARG A N 1
ATOM 855 C CA . ARG A 1 114 ? -7.832 8.247 -0.996 1.00 89.56 114 ARG A CA 1
ATOM 856 C C . ARG A 1 114 ? -8.456 7.247 -0.030 1.00 89.56 114 ARG A C 1
ATOM 858 O O . ARG A 1 114 ? -8.599 6.078 -0.374 1.00 89.56 114 ARG A O 1
ATOM 865 N N . GLU A 1 115 ? -8.859 7.703 1.152 1.00 90.69 115 GLU A N 1
ATOM 866 C CA . GLU A 1 115 ? -9.586 6.907 2.137 1.00 90.69 115 GLU A CA 1
ATOM 867 C C . GLU A 1 115 ? -10.896 6.376 1.542 1.00 90.69 115 GLU A C 1
ATOM 869 O O . GLU A 1 115 ? -11.130 5.165 1.537 1.00 90.69 115 GLU A O 1
ATOM 874 N N . ARG A 1 116 ? -11.721 7.259 0.964 1.00 89.19 116 ARG A N 1
ATOM 875 C CA . ARG A 1 116 ? -12.995 6.885 0.332 1.00 89.19 116 ARG A CA 1
ATOM 876 C C . ARG A 1 116 ? -12.806 5.892 -0.807 1.00 89.19 116 ARG A C 1
ATOM 878 O O . ARG A 1 116 ? -13.532 4.896 -0.873 1.00 89.19 116 ARG A O 1
ATOM 885 N N . ASP A 1 117 ? -11.829 6.133 -1.674 1.00 90.50 117 ASP A N 1
ATOM 886 C CA . ASP A 1 117 ? -11.514 5.229 -2.779 1.00 90.50 117 ASP A CA 1
ATOM 887 C C . ASP A 1 117 ? -11.053 3.865 -2.256 1.00 90.50 117 ASP A C 1
ATOM 889 O O . ASP A 1 117 ? -11.523 2.819 -2.712 1.00 90.50 117 ASP A O 1
ATOM 893 N N . CYS A 1 118 ? -10.190 3.856 -1.240 1.00 91.06 118 CYS A N 1
ATOM 894 C CA . CYS A 1 118 ? -9.701 2.641 -0.604 1.00 91.06 118 CYS A CA 1
ATOM 895 C C . CYS A 1 118 ? -10.835 1.838 0.058 1.00 91.06 118 CYS A C 1
ATOM 897 O O . CYS A 1 118 ? -10.942 0.627 -0.159 1.00 91.06 118 CYS A O 1
ATOM 899 N N . LEU A 1 119 ? -11.737 2.498 0.793 1.00 91.06 119 LEU A N 1
ATOM 900 C CA . LEU A 1 119 ? -12.915 1.870 1.399 1.00 91.06 119 LEU A CA 1
ATOM 901 C C . LEU A 1 119 ? -13.836 1.256 0.345 1.00 91.06 119 LEU A C 1
ATOM 903 O O . LEU A 1 119 ? -14.238 0.099 0.500 1.00 91.06 119 LEU A O 1
ATOM 907 N N . SER A 1 120 ? -14.092 1.975 -0.753 1.00 90.19 120 SER A N 1
ATOM 908 C CA . SER A 1 120 ? -14.889 1.468 -1.875 1.00 90.19 120 SER A CA 1
ATOM 909 C C . SER A 1 120 ? -14.312 0.160 -2.430 1.00 90.19 120 SER A C 1
ATOM 911 O O . SER A 1 120 ? -15.050 -0.798 -2.675 1.00 90.19 120 SER A O 1
ATOM 913 N N . ARG A 1 121 ? -12.980 0.064 -2.555 1.00 89.69 121 ARG A N 1
ATOM 914 C CA . ARG A 1 121 ? -12.291 -1.155 -3.021 1.00 89.69 121 ARG A CA 1
ATOM 915 C C . ARG A 1 121 ? -12.283 -2.285 -1.991 1.00 89.69 121 ARG A C 1
ATOM 917 O O . ARG A 1 121 ? -12.380 -3.449 -2.377 1.00 89.69 121 ARG A O 1
ATOM 924 N N . LEU A 1 122 ? -12.228 -1.964 -0.700 1.00 88.62 122 LEU A N 1
ATOM 925 C CA . LEU A 1 122 ? -12.302 -2.933 0.400 1.00 88.62 122 LEU A CA 1
ATOM 926 C C . LEU A 1 122 ? -13.725 -3.473 0.637 1.00 88.62 122 LEU A C 1
ATOM 928 O O . LEU A 1 122 ? -13.919 -4.321 1.514 1.00 88.62 122 LEU A O 1
ATOM 932 N N . GLY A 1 123 ? -14.723 -3.017 -0.127 1.00 79.75 123 GLY A N 1
ATOM 933 C CA . GLY A 1 123 ? -16.126 -3.402 0.044 1.00 79.75 123 GLY A CA 1
ATOM 934 C C . GLY A 1 123 ? -16.813 -2.682 1.209 1.00 79.75 123 GLY A C 1
ATOM 935 O O . GLY A 1 123 ? -17.803 -3.179 1.745 1.00 79.75 123 GLY A O 1
ATOM 936 N N . GLY A 1 124 ? -16.269 -1.543 1.646 1.00 62.94 124 GLY A N 1
ATOM 937 C CA . GLY A 1 124 ? -16.968 -0.575 2.482 1.00 62.94 124 GLY A CA 1
ATOM 938 C C . GLY A 1 124 ? -17.670 0.443 1.589 1.00 62.94 124 GLY A C 1
ATOM 939 O O . GLY A 1 124 ? -17.018 1.181 0.858 1.00 62.94 124 GLY A O 1
ATOM 940 N N . LEU A 1 125 ? -18.998 0.498 1.632 1.00 50.34 125 LEU A N 1
ATOM 941 C CA . LEU A 1 125 ? -19.697 1.679 1.130 1.00 50.34 125 LEU A CA 1
ATOM 942 C C . LEU A 1 125 ? -19.316 2.873 2.025 1.00 50.34 125 LEU A C 1
ATOM 944 O O . LEU A 1 125 ? -19.305 2.705 3.249 1.00 50.34 125 LEU A O 1
ATOM 948 N N . PRO A 1 126 ? -19.010 4.057 1.461 1.00 46.53 126 PRO A N 1
ATOM 949 C CA . PRO A 1 126 ? -18.934 5.273 2.257 1.00 46.53 126 PRO A CA 1
ATOM 950 C C . PRO A 1 126 ? -20.291 5.462 2.940 1.00 46.53 126 PRO A C 1
ATOM 952 O O . PRO A 1 126 ? -21.324 5.467 2.267 1.00 46.53 126 PRO A O 1
ATOM 955 N N . GLN A 1 127 ? -20.309 5.578 4.269 1.00 45.59 127 GLN A N 1
ATOM 956 C CA . GLN A 1 127 ? -21.501 6.082 4.940 1.00 45.59 127 GLN A CA 1
ATOM 957 C C . GLN A 1 127 ? -21.657 7.538 4.503 1.00 45.59 127 GLN A C 1
ATOM 959 O O . GLN A 1 127 ? -20.872 8.397 4.892 1.00 45.59 127 GLN A O 1
ATOM 964 N N . ALA A 1 128 ? -22.621 7.781 3.618 1.00 44.81 128 ALA A N 1
ATOM 965 C CA . ALA A 1 128 ? -23.135 9.113 3.370 1.00 44.81 128 ALA A CA 1
ATOM 966 C C . ALA A 1 128 ? -23.873 9.553 4.641 1.00 44.81 128 ALA A C 1
ATOM 968 O O . ALA A 1 128 ? -24.862 8.925 5.021 1.00 44.81 128 ALA A O 1
ATOM 969 N N . GLY A 1 129 ? -23.348 10.579 5.303 1.00 37.12 129 GLY A N 1
ATOM 970 C CA . GLY A 1 129 ? -23.983 11.303 6.399 1.00 37.12 129 GLY A CA 1
ATOM 971 C C . GLY A 1 129 ? -23.736 12.780 6.189 1.00 37.12 129 GLY A C 1
ATOM 972 O O . GLY A 1 129 ? -22.540 13.142 6.157 1.00 37.12 129 GLY A O 1
#

Sequence (129 aa):
MLENDGPEQTARTLTKSHKWSDVRQAVATGQPEAALMLTELMPEADPATALSLRSAMRRALPTHPAEVLAAMDQTDGPLFGARAVCSPHGMSRNWQSNARKAVASVHEIHLITRERDCLSRLGGLPQAG